Protein AF-A0A2I1GY90-F1 (afdb_monomer_lite)

Radius of gyration: 17.44 Å; chains: 1; bounding box: 43×27×46 Å

Structure (mmCIF, N/CA/C/O backbone)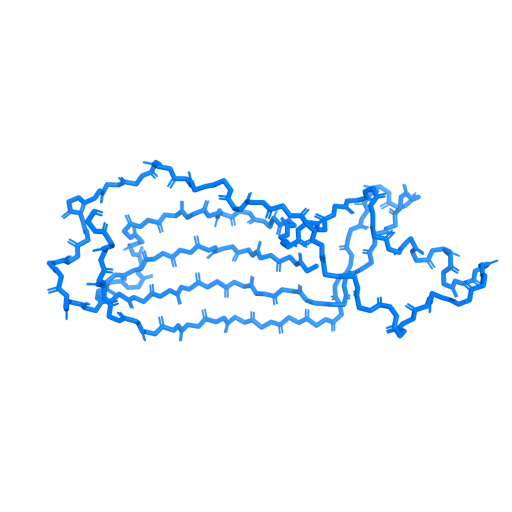:
data_AF-A0A2I1GY90-F1
#
_entry.id   AF-A0A2I1GY90-F1
#
loop_
_atom_site.group_PDB
_atom_site.id
_atom_site.type_symbol
_atom_site.label_atom_id
_atom_site.label_alt_id
_atom_site.label_comp_id
_atom_site.label_asym_id
_atom_site.label_entity_id
_atom_site.label_seq_id
_atom_site.pdbx_PDB_ins_code
_atom_site.Cartn_x
_atom_site.Cartn_y
_atom_site.Cartn_z
_atom_site.occupancy
_atom_site.B_iso_or_equiv
_atom_site.auth_seq_id
_atom_site.auth_comp_id
_atom_site.auth_asym_id
_atom_site.auth_atom_id
_atom_site.pdbx_PDB_model_num
ATOM 1 N N . MET A 1 1 ? 5.246 4.082 -9.520 1.00 71.88 1 MET A N 1
ATOM 2 C CA . MET A 1 1 ? 5.293 4.163 -8.038 1.00 71.88 1 MET A CA 1
ATOM 3 C C . MET A 1 1 ? 4.973 2.787 -7.482 1.00 71.88 1 MET A C 1
ATOM 5 O O . MET A 1 1 ? 4.122 2.119 -8.059 1.00 71.88 1 MET A O 1
ATOM 9 N N . ILE A 1 2 ? 5.637 2.365 -6.408 1.00 77.00 2 ILE A N 1
ATOM 10 C CA . ILE A 1 2 ? 5.378 1.084 -5.735 1.00 77.00 2 ILE A CA 1
ATOM 11 C C . ILE A 1 2 ? 4.934 1.360 -4.302 1.00 77.00 2 ILE A C 1
ATOM 13 O O . ILE A 1 2 ? 5.500 2.235 -3.649 1.00 77.00 2 ILE A O 1
ATOM 17 N N . ILE A 1 3 ? 3.962 0.597 -3.807 1.00 78.00 3 ILE A N 1
ATOM 18 C CA . ILE A 1 3 ? 3.632 0.528 -2.381 1.00 78.00 3 ILE A CA 1
ATOM 19 C C . ILE A 1 3 ? 3.973 -0.871 -1.864 1.00 78.00 3 ILE A C 1
ATOM 21 O O . ILE A 1 3 ? 3.750 -1.858 -2.556 1.00 78.00 3 ILE A O 1
ATOM 25 N N . GLY A 1 4 ? 4.525 -0.967 -0.659 1.00 83.00 4 GLY A N 1
ATOM 26 C CA . GLY A 1 4 ? 4.791 -2.229 0.030 1.00 83.00 4 GLY A CA 1
ATOM 27 C C . GLY A 1 4 ? 4.310 -2.197 1.474 1.00 83.00 4 GLY A C 1
ATOM 28 O O . GLY A 1 4 ? 4.012 -1.128 2.008 1.00 83.00 4 GLY A O 1
ATOM 29 N N . ASN A 1 5 ? 4.225 -3.373 2.103 1.00 86.38 5 ASN A N 1
ATOM 30 C CA . ASN A 1 5 ? 3.884 -3.521 3.523 1.00 86.38 5 ASN A CA 1
ATOM 31 C C . ASN A 1 5 ? 2.627 -2.744 3.958 1.00 86.38 5 ASN A C 1
ATOM 33 O O . ASN A 1 5 ? 2.552 -2.270 5.092 1.00 86.38 5 ASN A O 1
ATOM 37 N N . TYR A 1 6 ? 1.640 -2.598 3.070 1.00 86.12 6 TYR A N 1
ATOM 38 C CA . TYR A 1 6 ? 0.456 -1.802 3.355 1.00 86.12 6 TYR A CA 1
ATOM 39 C C . TYR A 1 6 ? -0.453 -2.535 4.346 1.00 86.12 6 TYR A C 1
ATOM 41 O O . TYR A 1 6 ? -1.115 -3.523 4.013 1.00 86.12 6 TYR A O 1
ATOM 49 N N . LYS A 1 7 ? -0.472 -2.042 5.583 1.00 89.00 7 LYS A N 1
ATOM 50 C CA . LYS A 1 7 ? -1.157 -2.633 6.731 1.00 89.00 7 LYS A CA 1
ATOM 51 C C . LYS A 1 7 ? -1.933 -1.575 7.501 1.00 89.00 7 LYS A C 1
ATOM 53 O O . LYS A 1 7 ? -1.577 -0.396 7.524 1.00 89.00 7 LYS A O 1
ATOM 58 N N . ILE A 1 8 ? -2.993 -2.017 8.161 1.00 89.69 8 ILE A N 1
ATOM 59 C CA . ILE A 1 8 ? -3.818 -1.189 9.035 1.00 89.69 8 ILE A CA 1
ATOM 60 C C . ILE A 1 8 ? -3.738 -1.765 10.443 1.00 89.69 8 ILE A C 1
ATOM 62 O O . ILE A 1 8 ? -3.842 -2.977 10.634 1.00 89.69 8 ILE A O 1
ATOM 66 N N . TYR A 1 9 ? -3.588 -0.885 11.425 1.00 91.25 9 TYR A N 1
ATOM 67 C CA . TYR A 1 9 ? -3.484 -1.211 12.840 1.00 91.25 9 TYR A CA 1
ATOM 68 C C . TYR A 1 9 ? -4.494 -0.414 13.662 1.00 91.25 9 TYR A C 1
ATOM 70 O O . TYR A 1 9 ? -4.960 0.653 13.256 1.00 91.25 9 TYR A O 1
ATOM 78 N N . THR A 1 10 ? -4.776 -0.914 14.861 1.00 88.19 10 THR A N 1
ATOM 79 C CA . THR A 1 10 ? -5.299 -0.099 15.963 1.00 88.19 10 THR A CA 1
ATOM 80 C C . THR A 1 10 ? -4.162 0.192 16.950 1.00 88.19 10 THR A C 1
ATOM 82 O O . THR A 1 10 ? -3.085 0.622 16.545 1.00 88.19 10 THR A O 1
ATOM 85 N N . ASN A 1 11 ? -4.366 -0.053 18.244 1.00 78.69 11 ASN A N 1
ATOM 86 C CA . ASN A 1 11 ? -3.426 0.307 19.305 1.00 78.69 11 ASN A CA 1
ATOM 87 C C . ASN A 1 11 ? -2.218 -0.640 19.403 1.00 78.69 11 ASN A C 1
ATOM 89 O O . ASN A 1 11 ? -1.243 -0.302 20.069 1.00 78.69 11 ASN A O 1
ATOM 93 N N . ASN A 1 12 ? -2.277 -1.822 18.779 1.00 81.50 12 ASN A N 1
ATOM 94 C CA . ASN A 1 12 ? -1.189 -2.797 18.808 1.00 81.50 12 ASN A CA 1
ATOM 95 C C . ASN A 1 12 ? -0.377 -2.752 17.498 1.00 81.50 12 ASN A C 1
ATOM 97 O O . ASN A 1 12 ? -0.871 -3.235 16.481 1.00 81.50 12 ASN A O 1
ATOM 101 N N . PRO A 1 13 ? 0.868 -2.240 17.500 1.00 75.19 13 PRO A N 1
ATOM 102 C CA . PRO A 1 13 ? 1.696 -2.144 16.293 1.00 75.19 13 PRO A CA 1
ATOM 103 C C . PRO A 1 13 ? 2.221 -3.499 15.786 1.00 75.19 13 PRO A C 1
ATOM 105 O O . PRO A 1 13 ? 2.715 -3.580 14.665 1.00 75.19 13 PRO A O 1
ATOM 108 N N . ASN A 1 14 ? 2.112 -4.566 16.584 1.00 83.3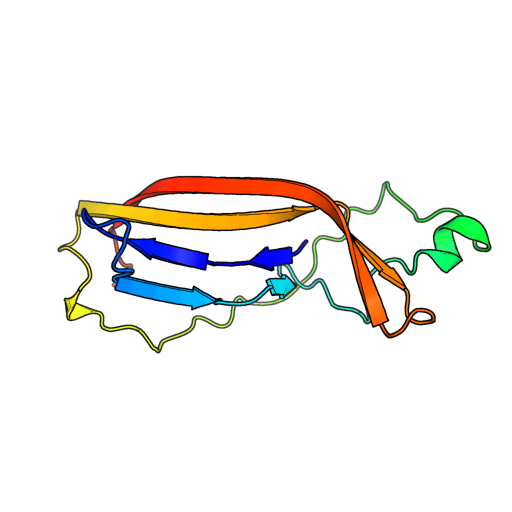1 14 ASN A N 1
ATOM 109 C CA . ASN A 1 14 ? 2.577 -5.907 16.214 1.00 83.31 14 ASN A CA 1
ATOM 110 C C . ASN A 1 14 ? 1.465 -6.800 15.645 1.00 83.31 14 ASN A C 1
ATOM 112 O O . ASN A 1 14 ? 1.742 -7.920 15.226 1.00 83.31 14 ASN A O 1
ATOM 116 N N . ASP A 1 15 ? 0.218 -6.326 15.639 1.00 87.06 15 ASP A N 1
ATOM 117 C CA . ASP A 1 15 ? -0.948 -7.104 15.227 1.00 87.06 15 ASP A CA 1
ATOM 118 C C . ASP A 1 15 ? -1.811 -6.283 14.252 1.00 87.06 15 ASP A C 1
ATOM 120 O O . ASP A 1 15 ? -2.683 -5.521 14.686 1.00 87.06 15 ASP A O 1
ATOM 124 N N . PRO A 1 16 ? -1.542 -6.364 12.934 1.00 88.19 16 PRO A N 1
ATOM 125 C CA . PRO A 1 16 ? -2.336 -5.647 11.947 1.00 88.19 16 PRO A CA 1
ATOM 126 C C . PRO A 1 16 ? -3.766 -6.193 11.918 1.00 88.19 16 PRO A C 1
ATOM 128 O O . PRO A 1 16 ? -3.995 -7.402 11.837 1.00 88.19 16 PRO A O 1
ATOM 131 N N . ILE A 1 17 ? -4.743 -5.285 11.933 1.00 90.06 17 ILE A N 1
ATOM 132 C CA . ILE A 1 17 ? -6.164 -5.624 11.781 1.00 90.06 17 ILE A CA 1
ATOM 133 C C . ILE A 1 17 ? -6.522 -5.955 10.331 1.00 90.06 17 ILE A C 1
ATOM 135 O O . ILE A 1 17 ? -7.450 -6.721 10.088 1.00 90.06 17 ILE A O 1
ATOM 139 N N . ALA A 1 18 ? -5.760 -5.413 9.377 1.00 87.50 18 ALA A N 1
ATOM 140 C CA . ALA A 1 18 ? -5.841 -5.757 7.967 1.00 87.50 18 ALA A CA 1
ATOM 141 C C . ALA A 1 18 ? -4.456 -5.664 7.326 1.00 87.50 18 ALA A C 1
ATOM 143 O O . ALA A 1 18 ? -3.698 -4.728 7.587 1.00 87.50 18 ALA A O 1
ATOM 144 N N . THR A 1 19 ? -4.148 -6.623 6.459 1.00 86.81 19 THR A N 1
ATOM 145 C CA . THR A 1 19 ? -2.963 -6.584 5.602 1.00 86.81 19 THR A CA 1
ATOM 146 C C . THR A 1 19 ? -3.444 -6.474 4.169 1.00 86.81 19 THR A C 1
ATOM 148 O O . THR A 1 19 ? -4.009 -7.420 3.634 1.00 86.81 19 THR A O 1
ATOM 151 N N . ILE A 1 20 ? -3.259 -5.300 3.573 1.00 80.75 20 ILE A N 1
ATOM 152 C CA . ILE A 1 20 ? -3.658 -5.044 2.191 1.00 80.75 20 ILE A CA 1
ATOM 153 C C . ILE A 1 20 ? -2.632 -5.677 1.256 1.00 80.75 20 ILE A C 1
ATOM 155 O O . ILE A 1 20 ? -3.003 -6.446 0.374 1.00 80.75 20 ILE A O 1
ATOM 159 N N . TRP A 1 21 ? -1.345 -5.417 1.512 1.00 80.12 21 TRP A N 1
ATOM 160 C CA . TRP A 1 21 ? -0.228 -6.027 0.796 1.00 80.12 21 TRP A CA 1
ATOM 161 C C . TRP A 1 21 ? 0.924 -6.342 1.749 1.00 80.12 21 TRP A C 1
ATOM 163 O O . TRP A 1 21 ? 1.346 -5.496 2.539 1.00 80.12 21 TRP A O 1
ATOM 173 N N . VAL A 1 22 ? 1.438 -7.569 1.666 1.00 76.44 22 VAL A N 1
ATOM 174 C CA . VAL A 1 22 ? 2.689 -7.957 2.334 1.00 76.44 22 VAL A CA 1
ATOM 175 C C . VAL A 1 22 ? 3.871 -7.519 1.476 1.00 76.44 22 VAL A C 1
ATOM 177 O O . VAL A 1 22 ? 4.772 -6.842 1.960 1.00 76.44 22 VAL A O 1
ATOM 180 N N . ASP A 1 23 ? 3.814 -7.844 0.189 1.00 80.25 23 ASP A N 1
ATOM 181 C CA . ASP A 1 23 ? 4.877 -7.555 -0.762 1.00 80.25 23 ASP A CA 1
ATOM 182 C C . ASP A 1 23 ? 4.704 -6.189 -1.436 1.00 80.25 23 ASP A C 1
ATOM 184 O O . ASP A 1 23 ? 3.794 -5.411 -1.140 1.00 80.25 23 ASP A O 1
ATOM 188 N N . ARG A 1 24 ? 5.621 -5.890 -2.354 1.00 76.69 24 ARG A N 1
ATOM 189 C CA . ARG A 1 24 ? 5.605 -4.679 -3.170 1.00 76.69 24 ARG A CA 1
ATOM 190 C C . ARG A 1 24 ? 4.629 -4.835 -4.333 1.00 76.69 24 ARG A C 1
ATOM 192 O O . ARG A 1 24 ? 4.683 -5.826 -5.052 1.00 76.69 24 ARG A O 1
ATOM 199 N N . GLN A 1 25 ? 3.785 -3.833 -4.535 1.00 75.75 25 GLN A N 1
ATOM 200 C CA . GLN A 1 25 ? 2.850 -3.743 -5.649 1.00 75.75 25 GLN A CA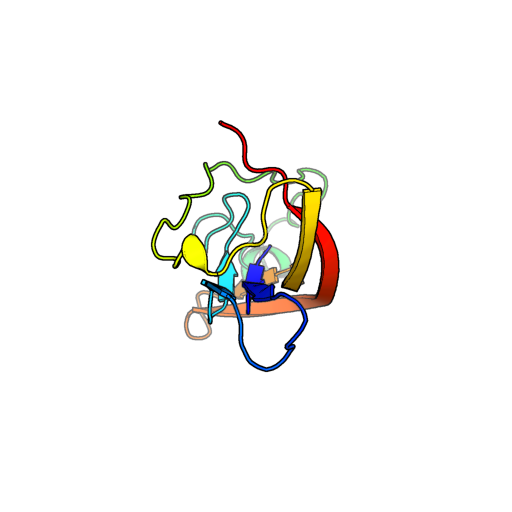 1
ATOM 201 C C . GLN A 1 25 ? 3.029 -2.429 -6.394 1.00 75.75 25 GLN A C 1
ATOM 203 O O . GLN A 1 25 ? 3.167 -1.361 -5.786 1.00 75.75 25 GLN A O 1
ATOM 208 N N . TRP A 1 26 ? 3.007 -2.505 -7.722 1.00 73.88 26 TRP A N 1
ATOM 209 C CA . TRP A 1 26 ? 2.872 -1.311 -8.537 1.00 73.88 26 TRP A CA 1
ATOM 210 C C . TRP A 1 26 ? 1.471 -0.733 -8.360 1.00 73.88 26 TRP A C 1
ATOM 212 O O . TRP A 1 26 ? 0.477 -1.453 -8.305 1.00 73.88 26 TRP A O 1
ATOM 222 N N . VAL A 1 27 ? 1.397 0.586 -8.239 1.00 67.50 27 VAL A N 1
ATOM 223 C CA . VAL A 1 27 ? 0.144 1.304 -7.982 1.00 67.50 27 VAL A CA 1
ATOM 224 C C . VAL A 1 27 ? 0.027 2.499 -8.912 1.00 67.50 27 VAL A C 1
ATOM 226 O O . VAL A 1 27 ? 1.006 2.882 -9.550 1.00 67.50 27 VAL A O 1
ATOM 229 N N . ASN A 1 28 ? -1.159 3.110 -8.969 1.00 63.56 28 ASN A N 1
ATOM 230 C CA . ASN A 1 28 ? -1.484 4.209 -9.883 1.00 63.56 28 ASN A CA 1
ATOM 231 C C . ASN A 1 28 ? -1.198 3.825 -11.334 1.00 63.56 28 ASN A C 1
ATOM 233 O O . ASN A 1 28 ? -0.465 4.538 -12.005 1.00 63.56 28 ASN A O 1
ATOM 237 N N . GLY A 1 29 ? -1.676 2.656 -11.769 1.00 58.91 29 GLY A N 1
ATOM 238 C CA . GLY A 1 29 ? -1.564 2.187 -13.149 1.00 58.91 29 GLY A CA 1
ATOM 239 C C . GLY A 1 29 ? -0.148 1.974 -13.674 1.00 58.91 29 GLY A C 1
ATOM 240 O O . GLY A 1 29 ? -0.012 1.753 -14.866 1.00 58.91 29 GLY A O 1
ATOM 241 N N . TYR A 1 30 ? 0.892 2.050 -12.843 1.00 61.62 30 TYR A N 1
ATOM 242 C CA . TYR A 1 30 ? 2.238 1.661 -13.250 1.00 61.62 30 TYR A CA 1
ATOM 243 C C . TYR A 1 30 ? 2.335 0.131 -13.333 1.00 61.62 30 TYR A C 1
ATOM 245 O O . TYR A 1 30 ? 1.762 -0.574 -12.507 1.00 61.62 30 TYR A O 1
ATOM 253 N N . SER A 1 31 ? 3.063 -0.378 -14.316 1.00 63.50 31 SER A N 1
ATOM 254 C CA . SER A 1 31 ? 3.432 -1.783 -14.476 1.00 63.50 31 SER A CA 1
ATOM 255 C C . SER A 1 31 ? 4.748 -1.875 -15.243 1.00 63.50 31 SER A C 1
ATOM 257 O O . SER A 1 31 ? 5.197 -0.900 -15.844 1.00 63.50 31 SER A O 1
ATOM 259 N N . GLU A 1 32 ? 5.363 -3.054 -15.250 1.00 64.06 32 GLU A N 1
ATOM 260 C CA . GLU A 1 32 ? 6.583 -3.322 -16.028 1.00 64.06 32 GLU A CA 1
ATOM 261 C C . GLU A 1 32 ? 6.414 -2.962 -17.516 1.00 64.06 32 GLU A C 1
ATOM 263 O O . GLU A 1 32 ? 7.353 -2.477 -18.141 1.00 64.06 32 GLU A O 1
ATOM 268 N N . ASP A 1 33 ? 5.193 -3.082 -18.048 1.00 60.00 33 ASP A N 1
ATOM 269 C CA . ASP A 1 33 ? 4.859 -2.803 -19.450 1.00 60.00 33 ASP A CA 1
ATOM 270 C C . ASP A 1 33 ? 4.733 -1.308 -19.800 1.00 60.00 33 ASP A C 1
ATOM 272 O O . ASP A 1 33 ? 4.683 -0.957 -20.981 1.00 60.00 33 ASP A O 1
ATOM 276 N N . ASN A 1 34 ? 4.627 -0.411 -18.811 1.00 55.72 34 ASN A N 1
ATOM 277 C CA . ASN A 1 34 ? 4.394 1.023 -19.048 1.00 55.72 34 ASN A CA 1
ATOM 278 C C . ASN A 1 34 ? 5.339 1.961 -18.284 1.00 55.72 34 ASN A C 1
ATOM 280 O O . ASN A 1 34 ? 5.150 3.182 -18.280 1.00 55.72 34 ASN A O 1
ATOM 284 N N . LEU A 1 35 ? 6.375 1.397 -17.670 1.00 61.06 35 LEU A N 1
ATOM 285 C CA . LEU A 1 35 ? 7.477 2.148 -17.094 1.00 61.06 35 LEU A CA 1
ATOM 286 C C . LEU A 1 35 ? 8.509 2.503 -18.158 1.00 61.06 35 LEU A C 1
ATOM 288 O O . LEU A 1 35 ? 8.686 1.828 -19.169 1.00 61.06 35 LEU A O 1
ATOM 292 N N . VAL A 1 36 ? 9.239 3.577 -17.888 1.00 56.50 36 VAL A N 1
ATOM 293 C CA . VAL A 1 36 ? 10.424 3.923 -18.662 1.00 56.50 36 VAL A CA 1
ATOM 294 C C . VAL A 1 36 ? 11.501 2.867 -18.382 1.00 56.50 36 VAL A C 1
ATOM 296 O O . VAL A 1 36 ? 12.040 2.818 -17.274 1.00 56.50 36 VAL A O 1
ATOM 299 N N . ASP A 1 37 ? 11.811 2.031 -19.377 1.00 54.88 37 ASP A N 1
ATOM 300 C CA . ASP A 1 37 ? 12.975 1.135 -19.340 1.00 54.88 37 ASP A CA 1
ATOM 301 C C . ASP A 1 37 ? 14.245 1.982 -19.168 1.00 54.88 37 ASP A C 1
ATOM 303 O O . ASP A 1 37 ? 14.478 2.933 -19.923 1.00 54.88 37 ASP A O 1
ATOM 307 N N . SER A 1 38 ? 15.080 1.656 -18.178 1.00 52.97 38 SER A N 1
ATOM 308 C CA . SER A 1 38 ? 16.316 2.404 -17.918 1.00 52.97 38 SER A CA 1
ATOM 309 C C . SER A 1 38 ? 17.261 2.444 -19.122 1.00 52.97 38 SER A C 1
ATOM 311 O O . SER A 1 38 ? 17.998 3.414 -19.287 1.00 52.97 38 SER A O 1
ATOM 313 N N . ASN A 1 39 ? 17.216 1.439 -19.999 1.00 53.31 39 ASN A N 1
ATOM 314 C CA . ASN A 1 39 ? 18.001 1.403 -21.230 1.00 53.31 39 ASN A CA 1
ATOM 315 C C . ASN A 1 39 ? 17.546 2.473 -22.234 1.00 53.31 39 ASN A C 1
ATOM 317 O O . ASN A 1 39 ? 18.382 3.017 -22.956 1.00 53.31 39 ASN A O 1
ATOM 321 N N . ASN A 1 40 ? 16.266 2.865 -22.221 1.00 51.12 40 ASN A N 1
ATOM 322 C CA . ASN A 1 40 ? 15.770 3.990 -23.020 1.00 51.12 40 ASN A CA 1
ATOM 323 C C . ASN A 1 40 ? 16.285 5.340 -22.498 1.00 51.12 40 ASN A C 1
ATOM 325 O O . ASN A 1 40 ? 16.421 6.270 -23.283 1.00 51.12 40 ASN A O 1
ATOM 329 N N . CYS A 1 41 ? 16.641 5.446 -21.212 1.00 51.91 41 CYS A N 1
ATOM 330 C CA . CYS A 1 41 ? 17.290 6.641 -20.660 1.00 51.91 41 CYS A CA 1
ATOM 331 C C . CYS A 1 41 ? 18.764 6.769 -21.064 1.00 51.91 41 CYS A C 1
ATOM 333 O O . CYS A 1 41 ? 19.293 7.877 -21.100 1.00 51.91 41 CYS A O 1
ATOM 335 N N . VAL A 1 42 ? 19.438 5.637 -21.296 1.00 49.28 42 VAL A N 1
ATOM 336 C CA . VAL A 1 42 ? 20.883 5.583 -21.575 1.00 49.28 42 VAL A CA 1
ATOM 337 C C . VAL A 1 42 ? 21.170 5.587 -23.080 1.00 49.28 42 VAL A C 1
ATOM 339 O O . VAL A 1 42 ? 22.138 6.210 -23.512 1.00 49.28 42 VAL A O 1
ATOM 342 N N . TYR A 1 43 ? 20.332 4.919 -23.879 1.00 46.94 43 TYR A N 1
ATOM 343 C CA . TYR A 1 43 ? 20.556 4.700 -25.314 1.00 46.94 43 TYR A CA 1
ATOM 344 C C . TYR A 1 43 ? 19.418 5.205 -26.219 1.00 46.94 43 TYR A C 1
ATOM 346 O O . TYR A 1 43 ? 19.561 5.181 -27.442 1.00 46.94 43 TYR A O 1
ATOM 354 N N . GLY A 1 44 ? 18.301 5.664 -25.648 1.00 46.44 44 GLY A N 1
ATOM 355 C CA . GLY A 1 44 ? 17.172 6.260 -26.366 1.00 46.44 44 GLY A CA 1
ATOM 356 C C . GLY A 1 44 ? 17.091 7.780 -26.175 1.00 46.44 44 GLY A C 1
ATOM 357 O O . GLY A 1 44 ? 17.874 8.357 -25.417 1.00 46.44 44 GLY A O 1
ATOM 358 N N . PRO A 1 45 ? 16.164 8.469 -26.869 1.00 48.69 45 PRO A N 1
ATOM 359 C CA . PRO A 1 45 ? 15.847 9.852 -26.533 1.00 48.69 45 PRO A CA 1
ATOM 360 C C . PRO A 1 45 ? 15.450 9.932 -25.049 1.00 48.69 45 PRO A C 1
ATOM 362 O O . PRO A 1 45 ? 14.758 9.029 -24.568 1.00 48.69 45 PRO A O 1
ATOM 365 N N . PRO A 1 46 ? 15.886 10.979 -24.320 1.00 48.59 46 PRO A N 1
ATOM 366 C CA . PRO A 1 46 ? 15.624 11.092 -22.896 1.00 48.59 46 PRO A CA 1
ATOM 367 C C . PRO A 1 46 ? 14.122 10.946 -22.620 1.00 48.59 46 PRO A C 1
ATOM 369 O O . PRO A 1 46 ? 13.312 11.472 -23.391 1.00 48.59 46 PRO A O 1
ATOM 372 N N . PRO A 1 47 ? 13.741 10.233 -21.546 1.00 50.25 47 PRO A N 1
ATOM 373 C CA . PRO A 1 47 ? 12.345 10.091 -21.174 1.00 50.25 47 PRO A CA 1
ATOM 374 C C . PRO A 1 47 ? 11.739 11.477 -21.012 1.00 50.25 47 PRO A C 1
ATOM 376 O O . PRO A 1 47 ? 12.355 12.358 -20.410 1.00 50.25 47 PRO A O 1
ATOM 379 N N . ASP A 1 48 ? 10.544 11.669 -21.558 1.00 52.00 48 ASP A N 1
ATOM 380 C CA . ASP A 1 48 ? 9.794 12.910 -21.401 1.00 52.00 48 ASP A CA 1
ATOM 381 C C . ASP A 1 48 ? 9.330 13.030 -19.940 1.00 52.00 48 ASP A C 1
ATOM 383 O O . ASP A 1 48 ? 8.234 12.606 -19.573 1.00 52.00 48 ASP A O 1
ATOM 387 N N . CYS A 1 49 ? 10.214 13.559 -19.091 1.00 45.34 49 CYS A N 1
ATOM 388 C CA . CYS A 1 49 ? 9.974 13.799 -17.670 1.00 45.34 49 CYS A CA 1
ATOM 389 C C . CYS A 1 49 ? 8.883 14.855 -17.422 1.00 45.34 49 CYS A C 1
ATOM 391 O O . CYS A 1 49 ? 8.398 14.952 -16.294 1.00 45.34 49 CYS A O 1
ATOM 393 N N . ASP A 1 50 ? 8.490 15.623 -18.448 1.00 42.47 50 ASP A N 1
ATOM 394 C CA . ASP A 1 50 ? 7.403 16.604 -18.368 1.00 42.47 50 ASP A CA 1
ATOM 395 C C . ASP A 1 50 ? 6.027 15.937 -18.519 1.00 42.47 50 ASP A C 1
ATOM 397 O O . ASP A 1 50 ? 5.010 16.463 -18.051 1.00 42.47 50 ASP A O 1
ATOM 401 N N . LYS A 1 51 ? 5.971 14.730 -19.096 1.00 42.16 51 LYS A N 1
ATOM 402 C CA . LYS A 1 51 ? 4.776 13.885 -19.055 1.00 42.16 51 LYS A CA 1
ATOM 403 C C . LYS A 1 51 ? 4.728 13.119 -17.744 1.00 42.16 51 LYS A C 1
ATOM 405 O O . LYS A 1 51 ? 5.177 11.981 -17.634 1.00 42.16 51 LYS A O 1
ATOM 410 N N . VAL A 1 52 ? 4.093 13.733 -16.748 1.00 42.84 52 VAL A N 1
ATOM 411 C CA . VAL A 1 52 ? 3.643 13.031 -15.542 1.00 42.84 52 VAL A CA 1
ATOM 412 C C . VAL A 1 52 ? 2.715 11.896 -15.975 1.00 42.84 52 VAL A C 1
ATOM 414 O O . VAL A 1 52 ? 1.555 12.127 -16.318 1.00 42.84 52 VAL A O 1
ATOM 417 N N . TYR A 1 53 ? 3.218 10.662 -15.980 1.00 43.41 53 TYR A N 1
ATOM 418 C CA . TYR A 1 53 ? 2.385 9.494 -16.235 1.00 43.41 53 TYR A CA 1
ATOM 419 C C . TYR A 1 53 ? 1.483 9.288 -15.011 1.00 43.41 53 TYR A C 1
ATOM 421 O O . TYR A 1 53 ? 1.876 8.736 -13.983 1.00 43.41 53 TYR A O 1
ATOM 429 N N . GLN A 1 54 ? 0.273 9.832 -15.075 1.00 44.59 54 GLN A N 1
ATOM 430 C CA . GLN A 1 54 ? -0.778 9.582 -14.097 1.00 44.59 54 GLN A CA 1
ATOM 431 C C . GLN A 1 54 ? -1.373 8.225 -14.452 1.00 44.59 54 GLN A C 1
ATOM 433 O O . GLN A 1 54 ? -2.304 8.155 -15.250 1.00 44.59 54 GLN A O 1
ATOM 438 N N . GLY A 1 55 ? -0.755 7.136 -13.997 1.00 46.12 55 GLY A N 1
ATOM 439 C CA . GLY A 1 55 ? -1.187 5.832 -14.473 1.00 46.12 55 GLY A CA 1
ATOM 440 C C . GLY A 1 55 ? -2.641 5.556 -14.080 1.00 46.12 55 GLY A C 1
ATOM 441 O O . GLY A 1 55 ? -3.128 5.908 -13.002 1.00 46.12 55 GLY A O 1
ATOM 442 N N . ALA A 1 56 ? -3.344 4.972 -15.040 1.00 48.00 56 ALA A N 1
ATOM 443 C CA . ALA A 1 56 ? -4.741 4.611 -14.953 1.00 48.00 56 ALA A CA 1
ATOM 444 C C . ALA A 1 56 ? -4.854 3.198 -14.376 1.00 48.00 56 ALA A C 1
ATOM 446 O O . ALA A 1 56 ? -4.255 2.286 -14.936 1.00 48.00 56 ALA A O 1
ATOM 447 N N . ILE A 1 57 ? -5.585 3.028 -13.269 1.00 48.62 57 ILE A N 1
ATOM 448 C CA . ILE A 1 57 ? -6.480 1.887 -12.982 1.00 48.62 57 ILE A CA 1
ATOM 449 C C . ILE A 1 57 ? -7.105 2.039 -11.587 1.00 48.62 57 ILE A C 1
ATOM 451 O O . ILE A 1 57 ? -6.480 2.536 -10.646 1.00 48.62 57 ILE A O 1
ATOM 455 N N . ASP A 1 58 ? -8.350 1.572 -11.498 1.00 49.03 58 ASP A N 1
ATOM 456 C CA . ASP A 1 58 ? -9.134 1.354 -10.289 1.00 49.03 58 ASP A CA 1
ATOM 457 C C . ASP A 1 58 ? -8.409 0.440 -9.294 1.00 49.03 58 ASP A C 1
ATOM 459 O O . ASP A 1 58 ? -8.068 -0.704 -9.590 1.00 49.03 58 ASP A O 1
ATOM 463 N N . TYR A 1 59 ? -8.206 0.935 -8.074 1.00 50.53 59 TYR A N 1
ATOM 464 C CA . TYR A 1 59 ? -7.774 0.124 -6.940 1.00 50.53 59 TYR A CA 1
ATOM 465 C C . TYR A 1 59 ? -8.743 -1.054 -6.758 1.00 50.53 59 TYR A C 1
ATOM 467 O O . TYR A 1 59 ? -9.892 -0.858 -6.352 1.00 50.53 59 TYR A O 1
ATOM 475 N N . THR A 1 60 ? -8.296 -2.284 -7.035 1.00 50.56 60 THR A N 1
ATOM 476 C CA . THR A 1 60 ? -9.065 -3.484 -6.694 1.00 50.56 60 THR A CA 1
ATOM 477 C C . THR A 1 60 ? -9.095 -3.582 -5.176 1.00 50.56 60 THR A C 1
ATOM 479 O O . THR A 1 60 ? -8.143 -4.028 -4.536 1.00 50.56 60 THR A O 1
ATOM 482 N N . ARG A 1 61 ? -10.181 -3.086 -4.580 1.00 54.78 61 ARG A N 1
ATOM 483 C CA . ARG A 1 61 ? -10.423 -3.145 -3.141 1.00 54.78 61 ARG A CA 1
ATOM 484 C C . ARG A 1 61 ? -10.300 -4.600 -2.696 1.00 54.78 61 ARG A C 1
ATOM 486 O O . ARG A 1 61 ? -11.119 -5.428 -3.078 1.00 54.78 61 ARG A O 1
ATOM 493 N N . THR A 1 62 ? -9.273 -4.918 -1.910 1.00 58.75 62 THR A N 1
ATOM 494 C CA . THR A 1 62 ? -9.216 -6.223 -1.249 1.00 58.75 62 THR A CA 1
ATOM 495 C C . THR A 1 62 ? -10.316 -6.277 -0.191 1.00 58.75 62 THR A C 1
ATOM 497 O O . THR A 1 62 ? -10.460 -5.359 0.622 1.00 58.75 62 THR A O 1
ATOM 500 N N . TYR A 1 63 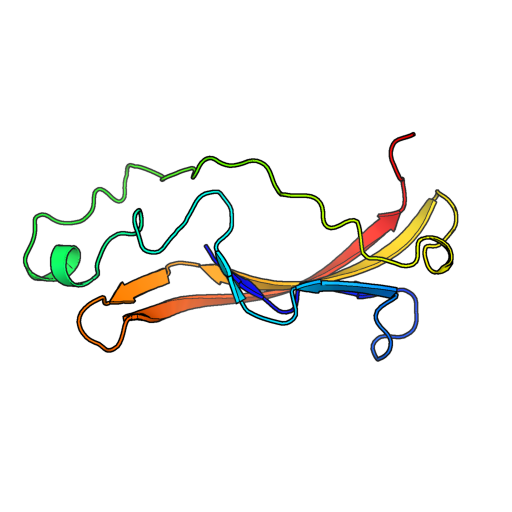? -11.140 -7.321 -0.254 1.00 59.41 63 TYR A N 1
ATOM 501 C CA . TYR A 1 63 ? -12.227 -7.575 0.695 1.00 59.41 63 TYR A CA 1
ATOM 502 C C . TYR A 1 63 ? -11.838 -8.613 1.752 1.00 59.41 63 TYR A C 1
ATOM 504 O O . TYR A 1 63 ? -12.659 -8.941 2.603 1.00 59.41 63 TYR A O 1
ATOM 512 N N . ASP A 1 64 ? -10.605 -9.124 1.711 1.00 67.12 64 ASP A N 1
ATOM 513 C CA . ASP A 1 64 ? -10.142 -10.155 2.637 1.00 67.12 64 ASP A CA 1
ATOM 514 C C . ASP A 1 64 ? -9.588 -9.520 3.918 1.00 67.12 64 ASP A C 1
ATOM 516 O O . ASP A 1 64 ? -8.383 -9.454 4.163 1.00 67.12 64 ASP A O 1
ATOM 520 N N . PHE A 1 65 ? -10.490 -8.937 4.705 1.00 74.88 65 PHE A N 1
ATOM 521 C CA . PHE A 1 65 ? -10.172 -8.430 6.032 1.00 74.88 65 PHE A CA 1
ATOM 522 C C . PHE A 1 65 ? -11.319 -8.686 7.005 1.00 74.88 65 PHE A C 1
ATOM 524 O O . PHE A 1 65 ? -12.499 -8.603 6.660 1.00 74.88 65 PHE A O 1
ATOM 531 N N . ASP A 1 66 ? -10.967 -8.953 8.260 1.00 81.50 66 ASP A N 1
ATOM 532 C CA . ASP A 1 66 ? -11.943 -9.107 9.331 1.00 81.50 66 ASP A CA 1
ATOM 533 C C . ASP A 1 66 ? -12.458 -7.731 9.773 1.00 81.50 66 ASP A C 1
ATOM 535 O O . ASP A 1 66 ? -11.836 -7.023 10.571 1.00 81.50 66 ASP A O 1
ATOM 539 N N . ALA A 1 67 ? -13.619 -7.348 9.239 1.00 80.81 67 ALA A N 1
ATOM 540 C CA . ALA A 1 67 ? -14.273 -6.082 9.549 1.00 80.81 67 ALA A CA 1
ATOM 541 C C . ALA A 1 67 ? -14.598 -5.916 11.047 1.00 80.81 67 ALA A C 1
ATOM 543 O O . ALA A 1 67 ? -14.700 -4.783 11.512 1.00 80.81 67 ALA A O 1
ATOM 544 N N . SER A 1 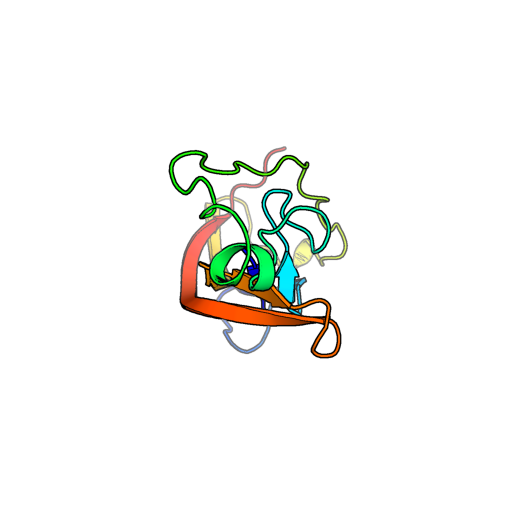68 ? -14.717 -7.006 11.820 1.00 85.25 68 SER A N 1
ATOM 545 C CA . SER A 1 68 ? -15.001 -6.932 13.261 1.00 85.25 68 SER A CA 1
ATOM 546 C C . SER A 1 68 ? -13.838 -6.365 14.081 1.00 85.25 68 SER A C 1
ATOM 548 O O . SER A 1 68 ? -14.040 -5.879 15.193 1.00 85.25 68 SER A O 1
ATOM 550 N N . ARG A 1 69 ? -12.623 -6.379 13.518 1.00 87.00 69 ARG A N 1
ATOM 551 C CA . ARG A 1 69 ? -11.416 -5.825 14.146 1.00 87.00 69 ARG A CA 1
ATOM 552 C C . ARG A 1 69 ? -11.278 -4.318 13.942 1.00 87.00 69 ARG A C 1
ATOM 554 O O . ARG A 1 69 ? -10.417 -3.697 14.568 1.00 87.00 69 ARG A O 1
ATOM 561 N N . PHE A 1 70 ? -12.098 -3.728 13.073 1.00 88.62 70 PHE A N 1
ATOM 562 C CA . PHE A 1 70 ? -12.123 -2.286 12.871 1.00 88.62 70 PHE A CA 1
ATOM 563 C C . PHE A 1 70 ? -12.903 -1.604 13.998 1.00 88.62 70 PHE A C 1
ATOM 565 O O . PHE A 1 70 ? -13.894 -2.147 14.493 1.00 88.62 70 PHE A O 1
ATOM 572 N N . PRO A 1 71 ? -12.468 -0.411 14.433 1.00 89.56 71 PRO A N 1
ATOM 573 C CA . PRO A 1 71 ? -13.186 0.322 15.460 1.00 89.56 71 PRO A CA 1
ATOM 574 C C . PRO A 1 71 ? -14.559 0.787 14.942 1.00 89.56 71 PRO A C 1
ATOM 576 O O . PRO A 1 71 ? -14.793 0.826 13.733 1.00 89.56 71 PRO A O 1
ATOM 579 N N . PRO A 1 72 ? -15.483 1.187 15.830 1.00 89.31 72 PRO A N 1
ATOM 580 C CA . PRO A 1 72 ? -16.709 1.853 15.403 1.00 89.31 72 PRO A CA 1
ATOM 581 C C . PRO A 1 72 ? -16.399 3.145 14.620 1.00 89.31 72 PRO A C 1
ATOM 583 O O . PRO A 1 72 ? -15.321 3.723 14.805 1.00 89.31 72 PRO A O 1
ATOM 586 N N . PRO A 1 73 ? -17.334 3.630 13.777 1.00 89.19 73 PRO A N 1
ATOM 587 C CA . PRO A 1 73 ? -17.179 4.901 13.074 1.00 89.19 73 PRO A CA 1
ATOM 588 C C . PRO A 1 73 ? -16.761 6.041 14.015 1.00 89.19 73 PRO A C 1
ATOM 590 O O . PRO A 1 73 ? -17.335 6.198 15.094 1.00 89.19 73 PRO A O 1
ATOM 593 N N . GLY A 1 74 ? -15.750 6.814 13.616 1.00 86.88 74 GLY A N 1
ATOM 594 C CA . GLY A 1 74 ? -15.116 7.853 14.436 1.00 86.88 74 GLY A CA 1
ATOM 595 C C . GLY A 1 74 ? -13.981 7.361 15.346 1.00 86.88 74 GLY A C 1
ATOM 596 O O . GLY A 1 74 ? -13.314 8.175 15.981 1.00 86.88 74 GLY A O 1
ATOM 597 N N . GLY A 1 75 ? -13.729 6.050 15.420 1.00 89.69 75 GLY A N 1
ATOM 598 C CA . GLY A 1 75 ? -12.525 5.506 16.046 1.00 89.69 75 GLY A CA 1
ATOM 599 C C . GLY A 1 75 ? -11.270 5.757 15.206 1.00 89.69 75 GLY A C 1
ATOM 600 O O . GLY A 1 75 ? -11.358 6.131 14.042 1.00 89.69 75 GLY A O 1
ATOM 601 N N . LYS A 1 76 ? -10.084 5.536 15.782 1.00 90.06 76 LYS A N 1
ATOM 602 C CA . LYS A 1 76 ? -8.807 5.775 15.091 1.00 90.06 76 LYS A CA 1
ATOM 603 C C . LYS A 1 76 ? -8.181 4.487 14.581 1.00 90.06 76 LYS A C 1
ATOM 605 O O . LYS A 1 76 ? -8.176 3.475 15.280 1.00 90.06 76 LYS A O 1
ATOM 610 N N . VAL A 1 77 ? -7.599 4.565 13.392 1.00 90.81 77 VAL A N 1
ATOM 611 C CA . VAL A 1 77 ? -6.757 3.521 12.806 1.00 90.81 77 VAL A CA 1
ATOM 612 C C . VAL A 1 77 ? -5.426 4.119 12.372 1.00 90.81 77 VAL A C 1
ATOM 614 O O . VAL A 1 77 ? -5.346 5.295 12.020 1.00 90.81 77 VAL A O 1
ATOM 617 N N . THR A 1 78 ? -4.385 3.298 12.376 1.00 90.31 78 THR A N 1
ATOM 618 C CA . THR A 1 78 ? -3.070 3.660 11.847 1.00 90.31 78 THR A CA 1
ATOM 619 C C . THR A 1 78 ? -2.852 2.926 10.536 1.00 90.31 78 THR A C 1
ATOM 621 O O . THR A 1 78 ? -2.908 1.699 10.495 1.00 90.31 78 THR A O 1
ATOM 624 N N . LEU A 1 79 ? -2.588 3.671 9.470 1.00 87.81 79 LEU A N 1
ATOM 625 C CA . LEU A 1 79 ? -2.143 3.152 8.188 1.00 87.81 79 LEU A CA 1
ATOM 626 C C . LEU A 1 79 ? -0.617 3.145 8.182 1.00 87.81 79 LEU A C 1
ATOM 628 O O . LEU A 1 79 ? 0.008 4.186 8.394 1.00 87.81 79 LEU A O 1
ATOM 632 N N . SER A 1 80 ? -0.034 1.982 7.922 1.00 88.31 80 SER A N 1
ATOM 633 C CA . SER A 1 80 ? 1.402 1.811 7.729 1.00 88.31 80 SER A CA 1
ATOM 634 C C . SER A 1 80 ? 1.650 1.310 6.314 1.00 88.31 80 SER A C 1
ATOM 636 O O . SER A 1 80 ? 0.991 0.366 5.881 1.00 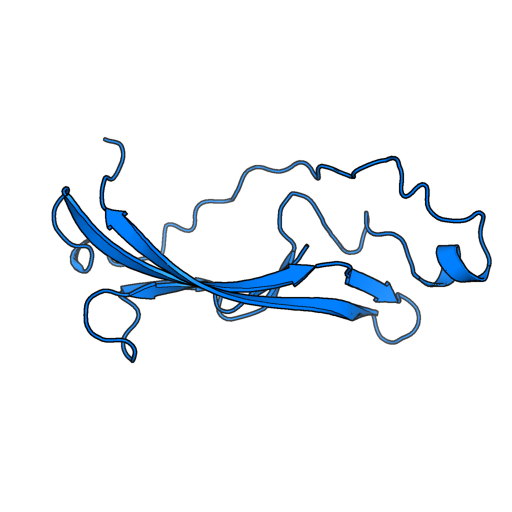88.31 80 SER A O 1
ATOM 638 N N . MET A 1 81 ? 2.541 1.957 5.573 1.00 85.62 81 MET A N 1
ATOM 639 C CA . MET A 1 81 ? 2.919 1.521 4.228 1.00 85.62 81 MET A CA 1
ATOM 640 C C . MET A 1 81 ? 4.301 2.047 3.855 1.00 85.62 81 MET A C 1
ATOM 642 O O . MET A 1 81 ? 4.681 3.142 4.262 1.00 85.62 81 MET A O 1
ATOM 646 N N . ASP A 1 82 ? 5.016 1.308 3.020 1.00 82.19 82 ASP A N 1
ATOM 647 C CA . ASP A 1 82 ? 6.222 1.786 2.356 1.00 82.19 82 ASP A CA 1
ATOM 648 C C . ASP A 1 82 ? 5.858 2.311 0.973 1.00 82.19 82 ASP A C 1
ATOM 650 O O . ASP A 1 82 ? 5.173 1.636 0.208 1.00 82.19 82 ASP A O 1
ATOM 654 N N . ILE A 1 83 ? 6.317 3.510 0.641 1.00 78.38 83 ILE A N 1
ATOM 655 C CA . ILE A 1 83 ? 6.115 4.141 -0.661 1.00 78.38 83 ILE A CA 1
ATOM 656 C C . ILE A 1 83 ? 7.478 4.247 -1.328 1.00 78.38 83 ILE A C 1
ATOM 658 O O . ILE A 1 83 ? 8.403 4.824 -0.762 1.00 78.38 83 ILE A O 1
ATOM 662 N N . TYR A 1 84 ? 7.591 3.731 -2.549 1.00 77.19 84 TYR A N 1
ATOM 663 C CA . TYR A 1 84 ? 8.780 3.848 -3.382 1.00 77.19 84 TYR A CA 1
ATOM 664 C C . TYR A 1 84 ? 8.459 4.632 -4.656 1.00 77.19 84 TYR A C 1
ATOM 666 O O . TYR A 1 84 ? 7.489 4.357 -5.375 1.00 77.19 84 TYR A O 1
ATOM 674 N N . ALA A 1 85 ? 9.301 5.617 -4.942 1.00 70.38 85 ALA A N 1
ATOM 675 C CA . ALA A 1 85 ? 9.175 6.533 -6.064 1.00 70.38 85 ALA A CA 1
ATOM 676 C C . ALA A 1 85 ? 10.454 6.536 -6.909 1.00 70.38 85 ALA A C 1
ATOM 678 O O . ALA A 1 85 ? 11.488 6.001 -6.506 1.00 70.38 85 ALA A O 1
ATOM 679 N N . HIS A 1 86 ? 10.362 7.140 -8.099 1.00 72.56 86 HIS A N 1
ATOM 680 C CA . HIS A 1 86 ? 11.438 7.144 -9.094 1.00 72.56 86 HIS A CA 1
ATOM 681 C C . HIS A 1 86 ? 11.959 5.728 -9.352 1.00 72.56 86 HIS A C 1
ATOM 683 O O . HIS A 1 86 ? 13.130 5.438 -9.130 1.00 72.56 86 HIS A O 1
ATOM 689 N N . CYS A 1 87 ? 11.054 4.830 -9.735 1.00 73.25 87 CYS A N 1
ATOM 690 C CA . CYS A 1 87 ? 11.409 3.449 -10.010 1.00 73.25 87 CYS A CA 1
ATOM 691 C C . CYS A 1 87 ? 11.667 3.248 -11.502 1.00 73.25 87 CYS A C 1
ATOM 693 O O . CYS A 1 87 ? 10.896 3.735 -12.329 1.00 73.25 87 CYS A O 1
ATOM 695 N N . THR A 1 88 ? 12.721 2.512 -11.822 1.00 71.50 88 THR A N 1
ATOM 696 C CA . THR A 1 88 ? 13.048 2.013 -13.155 1.00 71.50 88 THR A CA 1
ATOM 697 C C . THR A 1 88 ? 12.946 0.495 -13.165 1.00 71.50 88 THR A C 1
ATOM 699 O O . THR A 1 88 ? 13.188 -0.170 -12.152 1.00 71.50 88 THR A O 1
ATOM 702 N N . PHE A 1 89 ? 12.571 -0.040 -14.321 1.00 70.81 89 PHE A N 1
ATOM 703 C CA . PHE A 1 89 ? 12.551 -1.469 -14.586 1.00 70.81 89 PHE A CA 1
ATOM 704 C C . PHE A 1 89 ? 13.621 -1.784 -15.629 1.00 70.81 89 PHE A C 1
ATOM 706 O O . PHE A 1 89 ? 13.678 -1.128 -16.671 1.00 70.81 89 PHE A O 1
ATOM 713 N N . ASP A 1 90 ? 14.476 -2.758 -15.331 1.00 70.00 90 ASP A N 1
ATOM 714 C CA . ASP A 1 90 ? 15.458 -3.288 -16.269 1.00 70.00 90 ASP A CA 1
ATOM 715 C C . ASP A 1 90 ? 15.055 -4.707 -16.672 1.00 70.00 90 ASP A C 1
ATOM 717 O O . ASP A 1 90 ? 15.259 -5.682 -15.937 1.00 70.00 90 ASP A O 1
ATOM 721 N N . SER A 1 91 ? 14.492 -4.802 -17.874 1.00 69.12 91 SER A N 1
ATOM 722 C CA . SER A 1 91 ? 14.055 -6.054 -18.488 1.00 69.12 91 SER A CA 1
ATOM 723 C C . SER A 1 91 ? 15.217 -7.021 -18.768 1.00 69.12 91 SER A C 1
ATOM 725 O O . SER A 1 91 ? 15.015 -8.236 -18.788 1.00 69.12 91 SER A O 1
ATOM 727 N N . ASN A 1 92 ? 16.447 -6.515 -18.915 1.00 71.44 92 ASN A N 1
ATOM 728 C CA . ASN A 1 92 ? 17.629 -7.309 -19.258 1.00 71.44 92 ASN A CA 1
ATOM 729 C C . ASN A 1 92 ? 18.337 -7.894 -18.028 1.00 71.44 92 ASN A C 1
ATOM 731 O O . ASN A 1 92 ? 18.982 -8.941 -18.122 1.00 71.44 92 ASN A O 1
ATOM 735 N N . TYR A 1 93 ? 18.197 -7.265 -16.860 1.00 67.06 93 TYR A N 1
ATOM 736 C CA . TYR A 1 93 ? 18.762 -7.756 -15.603 1.00 67.06 93 TYR A CA 1
ATOM 737 C C . TYR A 1 93 ? 17.704 -8.488 -14.771 1.00 67.06 93 TYR A C 1
ATOM 739 O O . TYR A 1 93 ? 17.274 -8.013 -13.724 1.00 67.06 93 TYR A O 1
ATOM 747 N N . GLN A 1 94 ? 17.265 -9.657 -15.253 1.00 72.56 94 GLN A N 1
ATOM 748 C CA . GLN A 1 94 ? 16.301 -10.539 -14.566 1.00 72.56 94 GLN A CA 1
ATOM 749 C C . GLN A 1 94 ? 14.946 -9.879 -14.227 1.00 72.56 94 GLN A C 1
ATOM 751 O O . GLN A 1 94 ? 14.283 -10.307 -13.284 1.00 72.56 94 GLN A O 1
ATOM 756 N N . GLY A 1 95 ? 14.537 -8.835 -14.955 1.00 68.44 95 GLY A N 1
ATOM 757 C CA . GLY A 1 95 ? 13.340 -8.063 -14.605 1.00 68.44 95 GLY A CA 1
ATOM 758 C C . GLY A 1 95 ? 13.502 -7.301 -13.285 1.00 68.44 95 GLY A C 1
ATOM 759 O O . GLY A 1 95 ? 12.588 -7.243 -12.462 1.00 68.44 95 GLY A O 1
ATOM 760 N N . SER A 1 96 ? 14.695 -6.766 -13.018 1.00 72.44 96 SER A N 1
ATOM 761 C CA . SER A 1 96 ? 14.946 -6.065 -11.762 1.00 72.44 96 SER A CA 1
ATOM 762 C C . SER A 1 96 ? 14.264 -4.700 -11.737 1.00 72.44 96 SER A C 1
ATOM 764 O O . SER A 1 96 ? 14.306 -3.930 -12.695 1.00 72.44 96 SER A O 1
ATOM 766 N N . THR A 1 97 ? 13.663 -4.379 -10.594 1.00 75.56 97 THR A N 1
ATOM 767 C CA . THR A 1 97 ? 13.126 -3.046 -10.320 1.00 75.56 97 THR A CA 1
ATOM 768 C C . THR A 1 97 ? 14.016 -2.326 -9.318 1.00 75.56 97 THR A C 1
ATOM 770 O O . THR A 1 97 ? 14.233 -2.821 -8.207 1.00 75.56 97 THR A O 1
ATOM 773 N N . SER A 1 98 ? 14.467 -1.128 -9.680 1.00 75.38 98 SER A N 1
ATOM 774 C CA . SER A 1 98 ? 15.241 -0.238 -8.812 1.00 75.38 98 SER A CA 1
ATOM 775 C C . SER A 1 98 ? 14.445 1.028 -8.531 1.00 75.38 98 SER A C 1
ATOM 777 O O . SER A 1 98 ? 13.922 1.628 -9.456 1.00 75.38 98 SER A O 1
ATOM 779 N N . CYS A 1 99 ? 14.357 1.453 -7.271 1.00 73.81 99 CYS A N 1
ATOM 780 C CA . CYS A 1 99 ? 13.696 2.701 -6.882 1.00 73.81 99 CYS A CA 1
ATOM 781 C C . CYS A 1 99 ? 14.692 3.613 -6.175 1.00 73.81 99 CYS A C 1
ATOM 783 O O . CYS A 1 99 ? 15.375 3.178 -5.249 1.00 73.81 99 CYS A O 1
ATOM 785 N N . TYR A 1 100 ? 14.763 4.874 -6.598 1.00 71.56 100 TYR A N 1
ATOM 786 C CA . TYR A 1 100 ? 15.760 5.826 -6.093 1.00 71.56 100 TYR A CA 1
ATOM 787 C C . TYR A 1 100 ? 15.248 6.702 -4.947 1.00 71.56 100 TYR A C 1
ATOM 789 O O . TYR A 1 100 ? 16.024 7.430 -4.332 1.00 71.56 100 TYR A O 1
ATOM 797 N N . GLN A 1 101 ? 13.952 6.634 -4.643 1.00 68.06 101 GLN A N 1
ATOM 798 C CA . GLN A 1 101 ? 13.358 7.290 -3.485 1.00 68.06 101 GLN A CA 1
ATOM 799 C C . GLN A 1 101 ? 12.415 6.334 -2.762 1.00 68.06 101 GLN A C 1
ATOM 801 O O . GLN A 1 101 ? 11.699 5.554 -3.391 1.00 68.06 101 GLN A O 1
ATOM 806 N N . GLY A 1 102 ? 12.393 6.419 -1.434 1.00 74.50 102 GLY A N 1
ATOM 807 C CA . GLY A 1 102 ? 11.471 5.648 -0.615 1.00 74.50 102 GLY A CA 1
ATOM 808 C C . GLY A 1 102 ? 11.215 6.295 0.739 1.00 74.50 102 GLY A C 1
ATOM 809 O O . GLY A 1 102 ? 12.089 6.969 1.286 1.00 74.50 102 GLY A O 1
ATOM 810 N N . CYS A 1 103 ? 10.015 6.095 1.275 1.00 75.56 103 CYS A N 1
ATOM 811 C CA . CYS A 1 103 ? 9.650 6.496 2.628 1.00 75.56 103 CYS A CA 1
ATOM 812 C C . CYS A 1 103 ? 8.641 5.519 3.240 1.00 75.56 103 CYS A C 1
ATOM 814 O O . CYS A 1 103 ? 7.804 4.955 2.538 1.00 75.56 103 CYS A O 1
ATOM 816 N N . SER A 1 104 ? 8.702 5.351 4.559 1.00 82.56 104 SER A N 1
ATOM 817 C CA . SER A 1 104 ? 7.669 4.638 5.310 1.00 82.56 104 SER A CA 1
ATOM 818 C C . SER A 1 104 ? 6.676 5.650 5.869 1.00 82.56 104 SER A C 1
ATOM 820 O O . SER A 1 104 ? 7.040 6.562 6.616 1.00 82.56 104 SER A O 1
ATOM 822 N N . LEU A 1 105 ? 5.413 5.493 5.503 1.00 79.88 105 LEU A N 1
ATOM 823 C CA . LEU A 1 105 ? 4.298 6.260 6.025 1.00 79.88 105 LEU A CA 1
ATOM 824 C C . LEU A 1 105 ? 3.732 5.545 7.253 1.00 79.88 105 LEU A C 1
ATOM 826 O O . LEU A 1 105 ? 3.419 4.360 7.194 1.00 79.88 105 LEU A O 1
ATOM 830 N N . ASN A 1 106 ? 3.540 6.289 8.339 1.00 84.56 106 ASN A N 1
ATOM 831 C CA . ASN A 1 106 ? 2.734 5.873 9.484 1.00 84.56 106 ASN A CA 1
ATOM 832 C C . ASN A 1 106 ? 1.745 6.997 9.790 1.00 84.56 106 ASN A C 1
ATOM 834 O O . ASN A 1 106 ? 2.111 8.014 10.378 1.00 84.56 106 ASN A O 1
ATOM 838 N N . TYR A 1 107 ? 0.509 6.842 9.322 1.00 85.75 107 TYR A N 1
ATOM 839 C CA . TYR A 1 107 ? -0.509 7.886 9.349 1.00 85.75 107 TYR A CA 1
ATOM 840 C C . TYR A 1 107 ? -1.719 7.455 10.173 1.00 85.75 107 TYR A C 1
ATOM 842 O O . TYR A 1 107 ? -2.266 6.378 9.961 1.00 85.75 107 TYR A O 1
ATOM 850 N N . ILE A 1 108 ? -2.155 8.307 11.098 1.00 87.81 108 ILE A N 1
ATOM 851 C CA . ILE A 1 108 ? -3.345 8.059 11.915 1.00 87.81 108 ILE A CA 1
ATOM 852 C C . ILE A 1 108 ? -4.537 8.739 11.247 1.00 87.81 108 ILE A C 1
ATOM 854 O O . ILE A 1 108 ? -4.505 9.947 11.013 1.00 87.81 108 ILE A O 1
ATOM 858 N N . ALA A 1 109 ? -5.590 7.970 10.987 1.00 87.50 109 ALA A N 1
ATOM 859 C CA . ALA A 1 109 ? -6.819 8.433 10.360 1.00 87.50 109 ALA A CA 1
ATOM 860 C C . ALA A 1 109 ? -8.044 8.078 11.208 1.00 87.50 109 ALA A C 1
ATOM 862 O O . ALA A 1 109 ? -8.061 7.063 11.912 1.00 87.50 109 ALA A O 1
ATOM 863 N N . ASP A 1 110 ? -9.091 8.894 11.093 1.00 89.06 110 ASP A N 1
ATOM 864 C CA . ASP A 1 110 ? -10.405 8.547 11.623 1.00 89.06 110 ASP A CA 1
ATOM 865 C C . ASP A 1 110 ? -11.062 7.505 10.708 1.00 89.06 110 ASP A C 1
ATOM 867 O O . ASP A 1 110 ? -11.177 7.683 9.491 1.00 89.06 110 ASP A O 1
ATOM 871 N N . TYR A 1 111 ? -11.502 6.399 11.296 1.00 87.50 111 TYR A N 1
ATOM 872 C CA . TYR A 1 111 ? -12.211 5.344 10.596 1.00 87.50 111 TYR A CA 1
ATOM 873 C C . TYR A 1 111 ? -13.668 5.750 10.389 1.00 87.50 111 TYR A C 1
ATOM 875 O O . TYR A 1 111 ? -14.492 5.672 11.297 1.00 87.50 111 TYR A O 1
ATOM 883 N N . ASN A 1 112 ? -13.980 6.180 9.169 1.00 86.19 112 ASN A N 1
ATOM 884 C CA . ASN A 1 112 ? -15.321 6.571 8.747 1.00 86.19 112 ASN A CA 1
ATOM 885 C C . ASN A 1 112 ? -15.701 5.787 7.482 1.00 86.19 112 ASN A C 1
ATOM 887 O O . ASN A 1 112 ? -15.573 6.315 6.374 1.00 86.19 112 ASN A O 1
ATOM 891 N N . PRO A 1 113 ? -16.105 4.508 7.611 1.00 76.81 113 PRO A N 1
ATOM 892 C CA . PRO A 1 113 ? -16.487 3.707 6.457 1.00 76.81 113 PRO A CA 1
ATOM 893 C C . PRO A 1 113 ? -17.698 4.344 5.764 1.00 76.81 113 PRO A C 1
ATOM 895 O O . PRO A 1 113 ? -18.676 4.713 6.417 1.00 76.81 113 PRO A O 1
ATOM 898 N N . GLN A 1 114 ? -17.629 4.483 4.438 1.00 67.81 114 GLN A N 1
ATOM 899 C CA . GLN A 1 114 ? -18.796 4.873 3.646 1.00 67.81 114 GLN A CA 1
ATOM 900 C C . GLN A 1 114 ? -19.849 3.758 3.735 1.00 67.81 114 GLN A C 1
ATOM 902 O O . GLN A 1 114 ? -19.494 2.579 3.653 1.00 67.81 114 GLN A O 1
ATOM 907 N N . LYS A 1 115 ? -21.106 4.151 3.972 1.00 56.62 115 LYS A N 1
ATOM 908 C CA . LYS A 1 115 ? -22.263 3.246 4.043 1.00 56.62 115 LYS A CA 1
ATOM 909 C C . LYS A 1 115 ? -22.585 2.630 2.690 1.00 56.62 115 LYS A C 1
ATOM 911 O O . LYS A 1 115 ? -22.449 3.356 1.682 1.00 56.62 115 LYS A O 1
#

Foldseek 3Di:
DKKAQWFKAAPDPVDTQDGPHHGIDDDQQDDLVPFDAVVCCVPNDHPPPVPPCRHDDDDPDDPPGDPVSDDPQQGKMWIWMKDFPPWHFHPPPVRDIDGPDIDIDTDMDGDHDDD

Sequence (115 aa):
MIIGNYKIYTNNPNDPIATIWVDRQWVNGYSEDNLVDSNNCVYGPPPDCDKVYQGAIDYTRTYDFDASRFPPPGGKVTLSMDIYAHCTFDSNYQGSTSCYQGCSLNYIADYNPQK

pLDDT: mean 71.34, std 14.91, range [42.16, 91.25]

Organism: NCBI:txid588596

Secondary structure (DSSP, 8-state):
-EEEEEEEESS-TTS-SEES-SS-EE-TT--TTTS-BHHHHHHSSPP-TTS-------------S-GGGSPPTT-EEEEEEEEEEEEEEETTTTTEEEEEEEEEEEEEEE-----